Protein AF-A0A1G9NI24-F1 (afdb_monomer_lite)

Radius of gyration: 15.62 Å; chains: 1; bounding box: 33×31×47 Å

pLDDT: mean 88.18, std 10.34, range [37.38, 96.62]

Secondary structure (DSSP, 8-state):
---PPPPPHHHHHHHHHHHHHHHHHT-BPTTSS-B---TTHHHHHTSSSEEEE-SSS-SEE--TT-SSPEEEE-HHHHHHS-EEEEEEEEEEEEEETTEEEEEEEEEEEEETTTEEEEEEEEEEEEEEETTEEEE-SPPEEEE-

Structure (mmCIF, N/CA/C/O backbone):
data_AF-A0A1G9NI24-F1
#
_entry.id   AF-A0A1G9NI24-F1
#
loop_
_atom_site.group_PDB
_atom_site.id
_atom_site.type_symbol
_atom_site.label_atom_id
_atom_site.label_alt_id
_atom_site.label_comp_id
_atom_site.label_asym_id
_atom_site.label_entity_id
_atom_site.label_seq_id
_atom_site.pdbx_PDB_ins_code
_atom_site.Cartn_x
_atom_site.Cartn_y
_atom_site.Cartn_z
_atom_site.occupancy
_atom_site.B_iso_or_equiv
_atom_site.auth_seq_id
_atom_site.auth_comp_id
_atom_site.auth_asym_id
_atom_site.auth_atom_id
_atom_site.pdbx_PDB_model_num
ATOM 1 N N . MET A 1 1 ? 18.501 19.269 -27.110 1.00 37.44 1 MET A N 1
ATOM 2 C CA . MET A 1 1 ? 18.210 19.422 -25.668 1.00 37.44 1 MET A CA 1
ATOM 3 C C . MET A 1 1 ? 16.835 18.828 -25.425 1.00 37.44 1 MET A C 1
ATOM 5 O O . MET A 1 1 ? 15.862 19.398 -25.894 1.00 37.44 1 MET A O 1
ATOM 9 N N . ALA A 1 2 ? 16.757 17.634 -24.837 1.00 37.38 2 ALA A N 1
ATOM 10 C CA . ALA A 1 2 ? 15.478 16.979 -24.581 1.00 37.38 2 ALA A CA 1
ATOM 11 C C . ALA A 1 2 ? 14.854 17.566 -23.307 1.00 37.38 2 ALA A C 1
ATOM 13 O O . ALA A 1 2 ? 15.470 17.577 -22.242 1.00 37.38 2 ALA A O 1
ATOM 14 N N . THR A 1 3 ? 13.647 18.101 -23.437 1.00 39.19 3 THR A N 1
ATOM 15 C CA . THR A 1 3 ? 12.794 18.526 -22.327 1.00 39.19 3 THR A CA 1
ATOM 16 C C . THR A 1 3 ? 12.265 17.273 -21.634 1.00 39.19 3 THR A C 1
ATOM 18 O O . THR A 1 3 ? 11.439 16.557 -22.194 1.00 39.19 3 THR A O 1
ATOM 21 N N . HIS A 1 4 ? 12.797 16.959 -20.454 1.00 47.53 4 HIS A N 1
ATOM 22 C CA . HIS A 1 4 ? 12.449 15.751 -19.704 1.00 47.53 4 HIS A CA 1
ATOM 23 C C . HIS A 1 4 ? 11.311 16.042 -18.720 1.00 47.53 4 HIS A C 1
ATOM 25 O O . HIS A 1 4 ? 11.481 16.852 -17.810 1.00 47.53 4 HIS A O 1
ATOM 31 N N . SER A 1 5 ? 10.162 15.393 -18.921 1.00 48.66 5 SER A N 1
ATOM 32 C CA . SER A 1 5 ? 8.970 15.554 -18.083 1.00 48.66 5 SER A CA 1
ATOM 33 C C . SER A 1 5 ? 9.074 14.760 -16.769 1.00 48.66 5 SER A C 1
ATOM 35 O O . SER A 1 5 ? 9.549 13.623 -16.800 1.00 48.66 5 SER A O 1
ATOM 37 N N . PRO A 1 6 ? 8.615 15.321 -15.634 1.00 62.75 6 PRO A N 1
ATOM 38 C CA . PRO A 1 6 ? 8.481 14.610 -14.358 1.00 62.75 6 PRO A CA 1
ATOM 39 C C . PRO A 1 6 ? 7.483 13.443 -14.458 1.00 62.75 6 PRO A C 1
ATOM 41 O O . PRO A 1 6 ? 6.659 13.417 -15.377 1.00 62.75 6 PRO A O 1
ATOM 44 N N . LEU A 1 7 ? 7.542 12.498 -13.508 1.00 76.00 7 LEU A N 1
ATOM 45 C CA . LEU A 1 7 ? 6.575 11.399 -13.387 1.00 76.00 7 LEU A CA 1
ATOM 46 C C . LEU A 1 7 ? 5.149 11.966 -13.420 1.00 76.00 7 LEU A C 1
ATOM 48 O O . LEU A 1 7 ? 4.765 12.796 -12.590 1.00 76.00 7 LEU A O 1
ATOM 52 N N . SER A 1 8 ? 4.346 11.537 -14.392 1.00 84.12 8 SER A N 1
ATOM 53 C CA . SER A 1 8 ? 2.983 12.041 -14.504 1.00 84.12 8 SER A CA 1
ATOM 54 C C . SER A 1 8 ? 2.108 11.499 -13.370 1.00 84.12 8 SER A C 1
ATOM 56 O O . SER A 1 8 ? 2.319 10.414 -12.825 1.00 84.12 8 SER A O 1
ATOM 58 N N . THR A 1 9 ? 1.062 12.249 -13.017 1.00 84.19 9 THR A N 1
ATOM 59 C CA . THR A 1 9 ? 0.106 11.804 -11.988 1.00 84.19 9 THR A CA 1
ATOM 60 C C . THR A 1 9 ? -0.608 10.507 -12.388 1.00 84.19 9 THR A C 1
ATOM 62 O O . THR A 1 9 ? -0.933 9.706 -11.511 1.00 84.19 9 THR A O 1
ATOM 65 N N . ALA A 1 10 ? -0.818 10.277 -13.687 1.00 86.31 10 ALA A N 1
ATOM 66 C CA . ALA A 1 10 ? -1.403 9.041 -14.197 1.00 86.31 10 ALA A CA 1
ATOM 67 C C . ALA A 1 10 ? -0.469 7.842 -13.966 1.00 86.31 10 ALA A C 1
ATOM 69 O O . ALA A 1 10 ? -0.895 6.866 -13.354 1.00 86.31 10 ALA A O 1
ATOM 70 N N . GLU A 1 11 ? 0.808 7.963 -14.342 1.00 88.19 11 GLU A N 1
ATOM 71 C CA . GLU A 1 11 ? 1.811 6.907 -14.136 1.00 88.19 11 GLU A CA 1
ATOM 72 C C . GLU A 1 11 ? 1.986 6.567 -12.648 1.00 88.19 11 GLU A C 1
ATOM 74 O O . GLU A 1 11 ? 1.998 5.397 -12.275 1.00 88.19 11 GLU A O 1
ATOM 79 N N . LEU A 1 12 ? 2.063 7.575 -11.767 1.00 89.31 12 LEU A N 1
ATOM 80 C CA . LEU A 1 12 ? 2.159 7.330 -10.322 1.00 89.31 12 LEU A CA 1
ATOM 81 C C . LEU A 1 12 ? 0.914 6.614 -9.780 1.00 89.31 12 LEU A C 1
ATOM 83 O O . LEU A 1 12 ? 1.015 5.778 -8.883 1.00 89.31 12 LEU A O 1
ATOM 87 N N . SER A 1 13 ? -0.265 6.960 -10.298 1.00 90.50 13 SER A N 1
ATOM 88 C CA . SER A 1 13 ? -1.527 6.352 -9.874 1.00 90.50 13 SER A CA 1
ATOM 89 C C . SER A 1 13 ? -1.600 4.885 -10.283 1.00 90.50 13 SER A C 1
ATOM 91 O O . SER A 1 13 ? -1.930 4.037 -9.458 1.00 90.50 13 SER A O 1
ATOM 93 N N . GLU A 1 14 ? -1.238 4.582 -11.528 1.00 90.12 14 GLU A N 1
ATOM 94 C CA . GLU A 1 14 ? -1.159 3.213 -12.034 1.00 90.12 14 GLU A CA 1
ATOM 95 C C . GLU A 1 14 ? -0.155 2.379 -11.233 1.00 90.12 14 GLU A C 1
ATOM 97 O O . GLU A 1 14 ? -0.481 1.287 -10.770 1.00 90.12 14 GLU A O 1
ATOM 102 N N . LEU A 1 15 ? 1.029 2.933 -10.964 1.00 91.94 15 LEU A N 1
ATOM 103 C CA . LEU A 1 15 ? 2.052 2.260 -10.172 1.00 91.94 15 LEU A CA 1
ATOM 104 C C . LEU A 1 15 ? 1.559 1.917 -8.757 1.00 91.94 15 LEU A C 1
ATOM 106 O O . LEU A 1 15 ? 1.737 0.790 -8.293 1.00 91.94 15 LEU A O 1
ATOM 110 N N . LYS A 1 16 ? 0.882 2.854 -8.082 1.00 93.44 16 LYS A N 1
ATOM 111 C CA . LYS A 1 16 ? 0.269 2.620 -6.763 1.00 93.44 16 LYS A CA 1
ATOM 112 C C . LYS A 1 16 ? -0.796 1.525 -6.801 1.00 93.44 16 LYS A C 1
ATOM 114 O O . LYS A 1 16 ? -0.827 0.685 -5.904 1.00 93.44 16 LYS A O 1
ATOM 119 N N . VAL A 1 17 ? -1.647 1.515 -7.828 1.00 92.44 17 VAL A N 1
ATOM 120 C CA . VAL A 1 17 ? -2.671 0.474 -8.020 1.00 92.44 17 VAL A CA 1
ATOM 121 C C . VAL A 1 17 ? -2.015 -0.890 -8.230 1.00 92.44 17 VAL A C 1
ATOM 123 O O . VAL A 1 17 ? -2.418 -1.855 -7.587 1.00 92.44 17 VAL A O 1
ATOM 126 N N . ASN A 1 18 ? -0.968 -0.973 -9.052 1.00 92.69 18 ASN A N 1
ATOM 127 C CA . ASN A 1 18 ? -0.234 -2.217 -9.295 1.00 92.69 18 ASN A CA 1
ATOM 128 C C . ASN A 1 18 ? 0.451 -2.738 -8.028 1.00 92.69 18 ASN A C 1
ATOM 130 O O . ASN A 1 18 ? 0.404 -3.938 -7.752 1.00 92.69 18 ASN A O 1
ATOM 134 N N . VAL A 1 19 ? 1.034 -1.847 -7.219 1.00 94.44 19 VAL A N 1
ATOM 135 C CA . VAL A 1 19 ? 1.605 -2.212 -5.916 1.00 94.44 19 VAL A CA 1
ATOM 136 C C . VAL A 1 19 ? 0.524 -2.736 -4.982 1.00 94.44 19 VAL A C 1
ATOM 138 O O . VAL A 1 19 ? 0.688 -3.811 -4.412 1.00 94.44 19 VAL A O 1
ATOM 141 N N . LEU A 1 20 ? -0.596 -2.022 -4.860 1.00 93.56 20 LEU A N 1
ATOM 142 C CA . LEU A 1 20 ? -1.708 -2.430 -4.007 1.00 93.56 20 LEU A CA 1
ATOM 143 C C . LEU A 1 20 ? -2.276 -3.790 -4.435 1.00 93.56 20 LEU A C 1
ATOM 145 O O . LEU A 1 20 ? -2.453 -4.666 -3.596 1.00 93.56 20 LEU A O 1
ATOM 149 N N . ASN A 1 21 ? -2.498 -3.991 -5.736 1.00 91.88 21 ASN A N 1
ATOM 150 C CA . ASN A 1 21 ? -2.935 -5.267 -6.296 1.00 91.88 21 ASN A CA 1
ATOM 151 C C . ASN A 1 21 ? -1.945 -6.388 -5.979 1.00 91.88 21 ASN A C 1
ATOM 153 O O . ASN A 1 21 ? -2.357 -7.458 -5.543 1.00 91.88 21 ASN A O 1
ATOM 157 N N . SER A 1 22 ? -0.649 -6.154 -6.168 1.00 93.00 22 SER A N 1
ATOM 158 C CA . SER A 1 22 ? 0.366 -7.184 -5.931 1.00 93.00 22 SER A CA 1
ATOM 159 C C . SER A 1 22 ? 0.448 -7.557 -4.451 1.00 93.00 22 SER A C 1
ATOM 161 O O . SER A 1 22 ? 0.460 -8.739 -4.122 1.00 93.00 22 SER A O 1
ATOM 163 N N . VAL A 1 23 ? 0.419 -6.564 -3.555 1.00 93.62 23 VAL A N 1
ATOM 164 C CA . VAL A 1 23 ? 0.435 -6.778 -2.101 1.00 93.62 23 VAL A CA 1
ATOM 165 C C . VAL A 1 23 ? -0.813 -7.526 -1.642 1.00 93.62 23 VAL A C 1
ATOM 167 O O . VAL A 1 23 ? -0.705 -8.564 -0.999 1.00 93.62 23 VAL A O 1
ATOM 170 N N . LEU A 1 24 ? -2.006 -7.030 -1.980 1.00 91.06 24 LEU A N 1
ATOM 171 C CA . LEU A 1 24 ? -3.259 -7.584 -1.457 1.00 91.06 24 LEU A CA 1
ATOM 172 C C . LEU A 1 24 ? -3.587 -8.977 -2.012 1.00 91.06 24 LEU A C 1
ATOM 174 O O . LEU A 1 24 ? -4.354 -9.707 -1.388 1.00 91.06 24 LEU A O 1
ATOM 178 N N . ASN A 1 25 ? -3.010 -9.354 -3.156 1.00 87.94 25 ASN A N 1
ATOM 179 C CA . ASN A 1 25 ? -3.186 -10.680 -3.748 1.00 87.94 25 ASN A CA 1
ATOM 180 C C . ASN A 1 25 ? -2.001 -11.635 -3.508 1.00 87.94 25 ASN A C 1
ATOM 182 O O . ASN A 1 25 ? -2.083 -12.773 -3.973 1.00 87.94 25 ASN A O 1
ATOM 186 N N . ASP A 1 26 ? -0.940 -11.203 -2.814 1.00 88.06 26 ASP A N 1
ATOM 187 C CA . ASP A 1 26 ? 0.332 -11.936 -2.663 1.00 88.06 26 ASP A CA 1
ATOM 188 C C . ASP A 1 26 ? 0.921 -12.381 -4.020 1.00 88.06 26 ASP A C 1
ATOM 190 O O . ASP A 1 26 ? 1.283 -13.538 -4.236 1.00 88.06 26 ASP A O 1
ATOM 194 N N . LEU A 1 27 ? 0.956 -11.451 -4.981 1.00 90.12 27 LEU A N 1
ATOM 195 C CA . LEU A 1 27 ? 1.432 -11.681 -6.347 1.00 90.12 27 LEU A CA 1
ATOM 196 C C . LEU A 1 27 ? 2.810 -11.057 -6.589 1.00 90.12 27 LEU A C 1
ATOM 198 O O . LEU A 1 27 ? 3.253 -10.132 -5.900 1.00 90.12 27 LEU A O 1
ATOM 202 N N . VAL A 1 28 ? 3.485 -11.572 -7.617 1.00 91.88 28 VAL A N 1
ATOM 203 C CA . VAL A 1 28 ? 4.685 -10.948 -8.183 1.00 91.88 28 VAL A CA 1
ATOM 204 C C . VAL A 1 28 ? 4.303 -9.609 -8.809 1.00 91.88 28 VAL A C 1
ATOM 206 O O . VAL A 1 28 ? 3.306 -9.518 -9.527 1.00 91.88 28 VAL A O 1
ATOM 209 N N . PHE A 1 29 ? 5.098 -8.574 -8.540 1.00 92.69 29 PHE A N 1
ATOM 210 C CA . PHE A 1 29 ? 4.877 -7.263 -9.136 1.00 92.69 29 PHE A CA 1
ATOM 211 C C . PHE A 1 29 ? 5.119 -7.302 -10.660 1.00 92.69 29 PHE A C 1
ATOM 213 O O . PHE A 1 29 ? 6.148 -7.838 -11.086 1.00 92.69 29 PHE A O 1
ATOM 220 N N . PRO A 1 30 ? 4.232 -6.723 -11.494 1.00 88.75 30 PRO A N 1
ATOM 221 C CA . PRO A 1 30 ? 4.411 -6.692 -12.946 1.00 88.75 30 PRO A CA 1
ATOM 222 C C . PRO A 1 30 ? 5.767 -6.107 -13.367 1.00 88.75 30 PRO A C 1
ATOM 224 O O . PRO A 1 30 ? 6.175 -5.058 -12.881 1.00 88.75 30 PRO A O 1
ATOM 227 N N . GLY A 1 31 ? 6.482 -6.779 -14.273 1.00 84.25 31 GLY A N 1
ATOM 228 C CA . GLY A 1 31 ? 7.816 -6.333 -14.708 1.00 84.25 31 GLY A CA 1
ATOM 229 C C . GLY A 1 31 ? 8.928 -6.566 -13.675 1.00 84.25 31 GLY A C 1
ATOM 230 O O . GLY A 1 31 ? 10.011 -5.996 -13.788 1.00 84.25 31 GLY A O 1
ATOM 231 N N . SER A 1 32 ? 8.680 -7.398 -12.662 1.00 88.25 32 SER A N 1
ATOM 232 C CA . SER A 1 32 ? 9.657 -7.791 -11.649 1.00 88.25 32 SER A CA 1
ATOM 233 C C . SER A 1 32 ? 9.585 -9.292 -11.348 1.00 88.25 32 SER A C 1
ATOM 235 O O . SER A 1 32 ? 8.645 -9.971 -11.744 1.00 88.25 32 SER A O 1
ATOM 237 N N . ASN A 1 33 ? 10.578 -9.800 -10.613 1.00 89.50 33 ASN A N 1
ATOM 238 C CA . ASN A 1 33 ? 10.584 -11.144 -10.028 1.00 89.50 33 ASN A CA 1
ATOM 239 C C . ASN A 1 33 ? 10.281 -11.124 -8.517 1.00 89.50 33 ASN A C 1
ATOM 241 O O . ASN A 1 33 ? 10.403 -12.150 -7.850 1.00 89.50 33 ASN A O 1
ATOM 245 N N . PHE A 1 34 ? 9.926 -9.964 -7.954 1.00 91.88 34 PHE A N 1
ATOM 246 C CA . PHE A 1 34 ? 9.661 -9.819 -6.525 1.00 91.88 34 PHE A CA 1
ATOM 247 C C . PHE A 1 34 ? 8.167 -9.915 -6.208 1.00 91.88 34 PHE A C 1
ATOM 249 O O . PHE A 1 34 ? 7.351 -9.152 -6.728 1.00 91.88 34 PHE A O 1
ATOM 256 N N . THR A 1 35 ? 7.818 -10.812 -5.287 1.00 91.44 35 THR A N 1
ATOM 257 C CA . THR A 1 35 ? 6.526 -10.792 -4.589 1.00 91.44 35 THR A CA 1
ATOM 258 C C . THR A 1 35 ? 6.538 -9.695 -3.531 1.00 91.44 35 THR A C 1
ATOM 260 O O . THR A 1 35 ? 7.457 -9.623 -2.710 1.00 91.44 35 THR A O 1
ATOM 263 N N . LEU A 1 36 ? 5.512 -8.846 -3.527 1.00 91.62 36 LEU A N 1
ATOM 264 C CA . LEU A 1 36 ? 5.404 -7.746 -2.571 1.00 91.62 36 LEU A CA 1
ATOM 265 C C . LEU A 1 36 ? 4.760 -8.220 -1.271 1.00 91.62 36 LEU A C 1
ATOM 267 O O . LEU A 1 36 ? 3.548 -8.136 -1.091 1.00 91.62 36 LEU A O 1
ATOM 271 N N . ARG A 1 37 ? 5.583 -8.713 -0.346 1.00 87.88 37 ARG A N 1
ATOM 272 C CA . ARG A 1 37 ? 5.107 -9.144 0.970 1.00 87.88 37 ARG A CA 1
ATOM 273 C C . ARG A 1 37 ? 4.983 -7.960 1.909 1.00 87.88 37 ARG A C 1
ATOM 275 O O . ARG A 1 37 ? 5.911 -7.168 2.029 1.00 87.88 37 ARG A O 1
ATOM 282 N N . PHE A 1 38 ? 3.849 -7.882 2.593 1.00 88.88 38 PHE A N 1
ATOM 283 C CA . PHE A 1 38 ? 3.552 -6.840 3.561 1.00 88.88 38 PHE A CA 1
ATOM 284 C C . PHE A 1 38 ? 3.212 -7.477 4.907 1.00 88.88 38 PHE A C 1
ATOM 286 O O . PHE A 1 38 ? 2.295 -8.291 4.986 1.00 88.88 38 PHE A O 1
ATOM 293 N N . ALA A 1 39 ? 3.989 -7.149 5.942 1.00 88.12 39 ALA A N 1
ATOM 294 C CA . ALA A 1 39 ? 4.002 -7.893 7.204 1.00 88.12 39 ALA A CA 1
ATOM 295 C C . ALA A 1 39 ? 2.616 -7.984 7.865 1.00 88.12 39 ALA A C 1
ATOM 297 O O . ALA A 1 39 ? 2.164 -9.080 8.189 1.00 88.12 39 ALA A O 1
ATOM 298 N N . ASP A 1 40 ? 1.903 -6.860 7.977 1.00 90.12 40 ASP A N 1
ATOM 299 C CA . ASP A 1 40 ? 0.577 -6.822 8.606 1.00 90.12 40 ASP A CA 1
ATOM 300 C C . ASP A 1 40 ? -0.574 -7.087 7.634 1.00 90.12 40 ASP A C 1
ATOM 302 O O . ASP A 1 40 ? -1.737 -6.847 7.968 1.00 90.12 40 ASP A O 1
ATOM 306 N N . LEU A 1 41 ? -0.290 -7.599 6.432 1.00 89.69 41 LEU A N 1
ATOM 307 C CA . LEU A 1 41 ? -1.333 -7.921 5.465 1.00 89.69 41 LEU A CA 1
ATOM 308 C C . LEU A 1 41 ? -2.432 -8.818 6.062 1.00 89.69 41 LEU A C 1
ATOM 310 O O . LEU A 1 41 ? -3.598 -8.454 5.905 1.00 89.69 41 LEU A O 1
ATOM 314 N N . PRO A 1 42 ? -2.135 -9.915 6.796 1.00 90.75 42 PRO A N 1
ATOM 315 C CA . PRO A 1 42 ? -3.188 -10.741 7.386 1.00 90.75 42 PRO A CA 1
ATOM 316 C C . PRO A 1 42 ? -4.135 -9.940 8.284 1.00 90.75 42 PRO A C 1
ATOM 318 O O . PRO A 1 42 ? -5.346 -10.115 8.205 1.00 90.75 42 PRO A O 1
ATOM 321 N N . PHE A 1 43 ? -3.600 -9.013 9.081 1.00 90.31 43 PHE A N 1
ATOM 322 C CA . PHE A 1 43 ? -4.378 -8.180 9.994 1.00 90.31 43 PHE A CA 1
ATOM 323 C C . PHE A 1 43 ? -5.187 -7.090 9.276 1.00 90.31 43 PHE A C 1
ATOM 325 O O . PHE A 1 43 ? -6.328 -6.811 9.650 1.00 90.31 43 PHE A O 1
ATOM 332 N N . VAL A 1 44 ? -4.641 -6.495 8.211 1.00 89.69 44 VAL A N 1
ATOM 333 C CA . VAL A 1 44 ? -5.389 -5.571 7.341 1.00 89.69 44 VAL A CA 1
ATOM 334 C C . VAL A 1 44 ? -6.563 -6.300 6.679 1.00 89.69 44 VAL A C 1
ATOM 336 O O . VAL A 1 44 ? -7.672 -5.772 6.619 1.00 89.69 44 VAL A O 1
ATOM 339 N N . LEU A 1 45 ? -6.352 -7.543 6.240 1.00 90.38 45 LEU A N 1
ATOM 340 C CA . LEU A 1 45 ? -7.378 -8.353 5.585 1.00 90.38 45 LEU A CA 1
ATOM 341 C C . LEU A 1 45 ? -8.482 -8.853 6.532 1.00 90.38 45 LEU A C 1
ATOM 343 O O . LEU A 1 45 ? -9.551 -9.223 6.040 1.00 90.38 45 LEU A O 1
ATOM 347 N N . THR A 1 46 ? -8.294 -8.827 7.858 1.00 90.75 46 THR A N 1
ATOM 348 C CA . THR A 1 46 ? -9.375 -9.139 8.816 1.00 90.75 46 THR A CA 1
ATOM 349 C C . THR A 1 46 ? -10.320 -7.966 9.074 1.00 90.75 46 THR A C 1
ATOM 351 O O . THR A 1 46 ? -11.359 -8.156 9.702 1.00 90.75 46 THR A O 1
ATOM 354 N N . GLN A 1 47 ? -9.980 -6.750 8.635 1.00 89.38 47 GLN A N 1
ATOM 355 C CA . GLN A 1 47 ? -10.805 -5.569 8.894 1.00 89.38 47 GLN A CA 1
ATOM 356 C C . GLN A 1 47 ? -12.077 -5.580 8.038 1.00 89.38 47 GLN A C 1
ATOM 358 O O . GLN A 1 47 ? -12.009 -5.970 6.868 1.00 89.38 47 GLN A O 1
ATOM 363 N N . PRO A 1 48 ? -13.229 -5.127 8.569 1.00 88.56 48 PRO A N 1
ATOM 364 C CA . PRO A 1 48 ? -14.484 -5.110 7.816 1.00 88.56 48 PRO A CA 1
ATOM 365 C C . PRO A 1 48 ? -14.378 -4.251 6.551 1.00 88.56 48 PRO A C 1
ATOM 367 O O . PRO A 1 48 ? -14.828 -4.665 5.487 1.00 88.56 48 PRO A O 1
ATOM 370 N N . ASP A 1 49 ? -13.687 -3.116 6.649 1.00 90.88 49 ASP A N 1
ATOM 371 C CA . ASP A 1 49 ? -13.369 -2.229 5.536 1.00 90.88 49 ASP A CA 1
ATOM 372 C C . ASP A 1 49 ? -11.851 -2.118 5.370 1.00 90.88 49 ASP A C 1
ATOM 374 O O . ASP A 1 49 ? -11.106 -2.153 6.350 1.00 90.88 49 ASP A O 1
ATOM 378 N N . ILE A 1 50 ? -11.396 -1.926 4.131 1.00 92.75 50 ILE A N 1
ATOM 379 C CA . ILE A 1 50 ? -9.995 -1.623 3.827 1.00 92.75 50 ILE A CA 1
ATOM 380 C C . ILE A 1 50 ? -9.946 -0.209 3.264 1.00 92.75 50 ILE A C 1
ATOM 382 O O . ILE A 1 50 ? -10.411 0.045 2.152 1.00 92.75 50 ILE A O 1
ATOM 386 N N . TYR A 1 51 ? -9.386 0.711 4.043 1.00 95.19 51 TYR A N 1
AT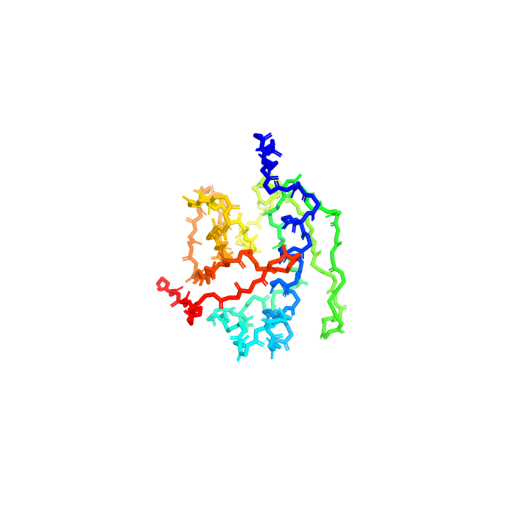OM 387 C CA . TYR A 1 51 ? -9.247 2.109 3.656 1.00 95.19 51 TYR A CA 1
ATOM 388 C C . TYR A 1 51 ? -7.853 2.379 3.090 1.00 95.19 51 TYR A C 1
ATOM 390 O O . TYR A 1 51 ? -6.854 1.957 3.670 1.00 95.19 51 TYR A O 1
ATOM 398 N N . LEU A 1 52 ? -7.782 3.131 1.995 1.00 96.12 52 LEU A N 1
ATOM 399 C CA . LEU A 1 52 ? -6.552 3.692 1.447 1.00 96.12 52 LEU A CA 1
ATOM 400 C C . LEU A 1 52 ? -6.643 5.217 1.469 1.00 96.12 52 LEU A C 1
ATOM 402 O O . LEU A 1 52 ? -7.506 5.810 0.826 1.00 96.12 52 LEU A O 1
ATOM 406 N N . VAL A 1 53 ? -5.736 5.861 2.194 1.00 94.81 53 VAL A N 1
ATOM 407 C CA . VAL A 1 53 ? -5.598 7.315 2.191 1.00 94.81 53 VAL A CA 1
ATOM 408 C C . VAL A 1 53 ? -4.735 7.724 1.005 1.00 94.81 53 VAL A C 1
ATOM 410 O O . VAL A 1 53 ? -3.516 7.552 1.013 1.00 94.81 53 VAL A O 1
ATOM 413 N N . ASP A 1 54 ? -5.374 8.286 -0.018 1.00 91.06 54 ASP A N 1
ATOM 414 C CA . ASP A 1 54 ? -4.708 8.875 -1.178 1.00 91.06 54 ASP A CA 1
ATOM 415 C C . ASP A 1 54 ? -5.543 10.046 -1.726 1.00 91.06 54 ASP A C 1
ATOM 417 O O . ASP A 1 54 ? -6.769 10.040 -1.659 1.00 91.06 54 ASP A O 1
ATOM 421 N N . LYS A 1 55 ? -4.878 11.089 -2.237 1.00 83.12 55 LYS A N 1
ATOM 422 C CA . LYS A 1 55 ? -5.536 12.300 -2.768 1.00 83.12 55 LYS A CA 1
ATOM 423 C C . LYS A 1 55 ? -5.737 12.276 -4.285 1.00 83.12 55 LYS A C 1
ATOM 425 O O . LYS A 1 55 ? -6.432 13.139 -4.808 1.00 83.12 55 LYS A O 1
ATOM 430 N N . LYS A 1 56 ? -5.045 11.382 -4.992 1.00 80.81 56 LYS A N 1
ATOM 431 C CA . LYS A 1 56 ? -4.926 11.369 -6.456 1.00 80.81 56 LYS A CA 1
ATOM 432 C C . LYS A 1 56 ? -5.591 10.150 -7.096 1.00 80.81 56 LYS A C 1
ATOM 434 O O . LYS A 1 56 ? -5.880 10.188 -8.288 1.00 80.81 56 LYS A O 1
ATOM 439 N N . LEU A 1 57 ? -5.827 9.086 -6.331 1.00 82.12 57 LEU A N 1
ATOM 440 C CA . LEU A 1 57 ? -6.529 7.899 -6.816 1.00 82.12 57 LEU A CA 1
ATOM 441 C C . LEU A 1 57 ? -8.059 8.112 -6.856 1.00 82.12 57 LEU A C 1
ATOM 443 O O . LEU A 1 57 ? -8.597 8.993 -6.188 1.00 82.12 57 LEU A O 1
ATOM 447 N N . LYS A 1 58 ? -8.753 7.306 -7.677 1.00 76.44 58 LYS A N 1
ATOM 448 C CA . LYS A 1 58 ? -10.228 7.300 -7.811 1.00 76.44 58 LYS A CA 1
ATOM 449 C C . LYS A 1 58 ? -10.910 6.867 -6.505 1.00 76.44 58 LYS A C 1
ATOM 451 O O . LYS A 1 58 ? -10.238 6.452 -5.586 1.00 76.44 58 LYS A O 1
ATOM 456 N N . SER A 1 59 ? -12.235 6.925 -6.404 1.00 79.62 59 SER A N 1
ATOM 457 C CA . SER A 1 59 ? -12.968 6.654 -5.150 1.00 79.62 59 SER A CA 1
ATOM 458 C C . SER A 1 59 ? -12.858 5.219 -4.602 1.00 79.62 59 SER A C 1
ATOM 460 O O . SER A 1 59 ? -13.019 5.013 -3.399 1.00 79.62 59 SER A O 1
ATOM 462 N N . SER A 1 60 ? -12.580 4.216 -5.437 1.00 85.06 60 SER A N 1
ATOM 463 C CA . SER A 1 60 ? -12.373 2.833 -4.991 1.00 85.06 60 SER A CA 1
ATOM 464 C C . SER A 1 60 ? -11.535 2.021 -5.979 1.00 85.06 60 SER A C 1
ATOM 466 O O . SER A 1 60 ? -11.438 2.361 -7.161 1.00 85.06 60 SER A O 1
ATOM 468 N N . ILE A 1 61 ? -10.927 0.939 -5.486 1.00 85.88 61 ILE A N 1
ATOM 469 C CA . ILE A 1 61 ? -10.215 -0.061 -6.294 1.00 85.88 61 ILE A CA 1
ATOM 470 C C . ILE A 1 61 ? -10.803 -1.438 -5.979 1.00 85.88 61 ILE A C 1
ATOM 472 O O . ILE A 1 61 ? -10.815 -1.860 -4.820 1.00 85.88 61 ILE A O 1
ATOM 476 N N . GLN A 1 62 ? -11.278 -2.143 -7.007 1.00 85.12 62 GLN A N 1
ATOM 477 C CA . GLN A 1 62 ? -11.673 -3.544 -6.883 1.00 85.12 62 GLN A CA 1
ATOM 478 C C . GLN A 1 62 ? -10.429 -4.428 -6.977 1.00 85.12 62 GLN A C 1
ATOM 480 O O . GLN A 1 62 ? -9.639 -4.287 -7.907 1.00 85.12 62 GLN A O 1
ATOM 485 N N . ILE A 1 63 ? -10.279 -5.344 -6.023 1.00 80.56 63 ILE A N 1
ATOM 486 C CA . ILE A 1 63 ? -9.189 -6.321 -5.982 1.00 80.56 63 ILE A CA 1
ATOM 487 C C . ILE A 1 63 ? -9.815 -7.702 -6.170 1.00 80.56 63 ILE A C 1
ATOM 489 O O . ILE A 1 63 ? -10.733 -8.048 -5.432 1.00 80.56 63 ILE A O 1
ATOM 493 N N . GLU A 1 64 ? -9.350 -8.486 -7.142 1.00 76.50 64 GLU A N 1
ATOM 494 C CA . GLU A 1 64 ? -10.016 -9.734 -7.554 1.00 76.50 64 GLU A CA 1
ATOM 495 C C . GLU A 1 64 ? -10.189 -10.756 -6.422 1.00 76.50 64 GLU A C 1
ATOM 497 O O . GLU A 1 64 ? -11.261 -11.343 -6.287 1.00 76.50 64 GLU A O 1
ATOM 502 N N . ARG A 1 65 ? -9.168 -10.959 -5.574 1.00 76.62 65 ARG A N 1
ATOM 503 C CA . ARG A 1 65 ? -9.242 -11.933 -4.466 1.00 76.62 65 ARG A CA 1
ATOM 504 C C . ARG A 1 65 ? -9.970 -11.403 -3.232 1.00 76.62 65 AR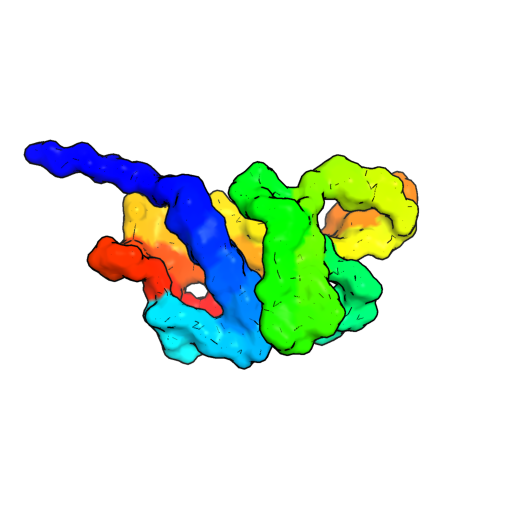G A C 1
ATOM 506 O O . ARG A 1 65 ? -10.172 -12.159 -2.283 1.00 76.62 65 ARG A O 1
ATOM 513 N N . LEU A 1 66 ? -10.355 -10.126 -3.219 1.00 81.19 66 LEU A N 1
ATOM 514 C CA . LEU A 1 66 ? -11.113 -9.543 -2.122 1.00 81.19 66 LEU A CA 1
ATOM 515 C C . LEU A 1 66 ? -12.592 -9.484 -2.490 1.00 81.19 66 LEU A C 1
ATOM 517 O O . LEU A 1 66 ? -12.996 -8.913 -3.498 1.00 81.19 66 LEU A O 1
ATOM 521 N N . ASN A 1 67 ? -13.428 -10.006 -1.598 1.00 84.81 67 ASN A N 1
ATOM 522 C CA . ASN A 1 67 ? -14.885 -9.909 -1.695 1.00 84.81 67 ASN A CA 1
ATOM 523 C C . ASN A 1 67 ? -15.427 -8.486 -1.457 1.00 84.81 67 ASN A C 1
ATOM 525 O O . ASN A 1 67 ? -16.639 -8.289 -1.407 1.00 84.81 67 ASN A O 1
ATOM 529 N N . ARG A 1 68 ? -14.540 -7.505 -1.269 1.00 85.75 68 ARG A N 1
ATOM 530 C CA . ARG A 1 68 ? -14.861 -6.108 -0.986 1.00 85.75 68 ARG A CA 1
ATOM 531 C C . ARG A 1 68 ? -13.820 -5.180 -1.615 1.00 85.75 68 ARG A C 1
ATOM 533 O O . ARG A 1 68 ? -12.651 -5.562 -1.700 1.00 85.75 68 ARG A O 1
ATOM 540 N N . PRO A 1 69 ? -14.219 -3.975 -2.050 1.00 90.62 69 PRO A N 1
ATOM 541 C CA . PRO A 1 69 ? -13.294 -3.014 -2.630 1.00 90.62 69 PRO A CA 1
ATOM 542 C C . PRO A 1 69 ? -12.414 -2.365 -1.558 1.00 90.62 69 PRO A C 1
ATOM 544 O O . PRO A 1 69 ? -12.803 -2.241 -0.395 1.00 90.62 69 PRO A O 1
ATOM 547 N N . VAL A 1 70 ? -11.255 -1.865 -1.981 1.00 92.81 70 VAL A N 1
ATOM 548 C CA . VAL A 1 70 ? -10.478 -0.901 -1.197 1.00 92.81 70 VAL A CA 1
ATOM 549 C C . VAL A 1 70 ? -11.113 0.474 -1.380 1.00 92.81 70 VAL A C 1
ATOM 551 O O . VAL A 1 70 ? -11.231 0.966 -2.506 1.00 92.81 70 VAL A O 1
ATOM 554 N N . GLN A 1 71 ? -11.536 1.091 -0.279 1.00 94.75 71 GLN A N 1
ATOM 555 C CA . GLN A 1 71 ? -12.153 2.415 -0.280 1.00 94.75 71 GLN A CA 1
ATOM 556 C C . GLN A 1 71 ? -11.077 3.490 -0.211 1.00 94.75 71 GLN A C 1
ATOM 558 O O . GLN A 1 71 ? -10.273 3.510 0.722 1.00 94.75 71 GLN A O 1
ATOM 563 N N . ILE A 1 72 ? -11.071 4.403 -1.179 1.00 94.12 72 ILE A N 1
ATOM 564 C CA . ILE A 1 72 ? -10.103 5.495 -1.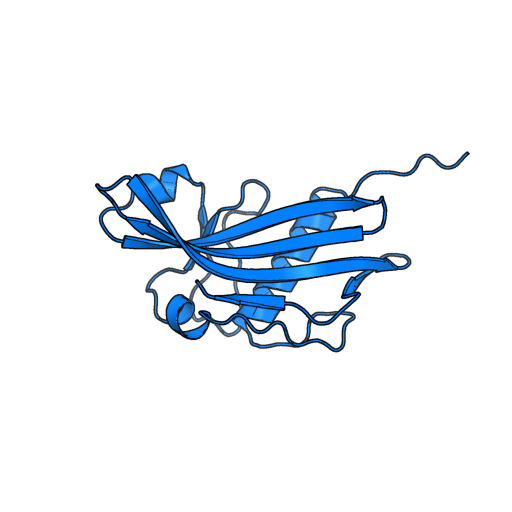207 1.00 94.12 72 ILE A CA 1
ATOM 565 C C . ILE A 1 72 ? -10.725 6.701 -0.528 1.00 94.12 72 ILE A C 1
ATOM 567 O O . ILE A 1 72 ? -11.775 7.199 -0.932 1.00 94.12 72 ILE A O 1
ATOM 571 N N . VAL A 1 73 ? -10.078 7.145 0.542 1.00 94.62 73 VAL A N 1
ATOM 572 C CA . VAL A 1 73 ? -10.634 8.127 1.467 1.00 94.62 73 VAL A CA 1
ATOM 573 C C . VAL A 1 73 ? -9.628 9.224 1.777 1.00 94.62 73 VAL A C 1
ATOM 575 O O . VAL A 1 73 ? -8.419 9.083 1.601 1.00 94.62 73 VAL A O 1
ATOM 578 N N . SER A 1 74 ? -10.129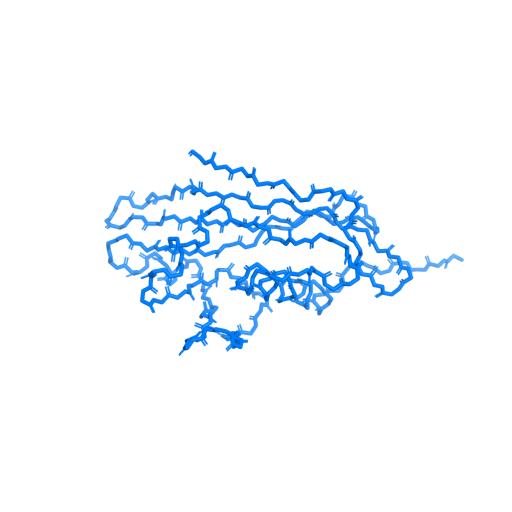 10.353 2.268 1.00 93.00 74 SER A N 1
ATOM 579 C CA . SER A 1 74 ? -9.267 11.417 2.770 1.00 93.00 74 SER A CA 1
ATOM 580 C C . SER A 1 74 ? -8.781 11.105 4.188 1.00 93.00 74 SER A C 1
ATOM 582 O O . SER A 1 74 ? -9.400 10.353 4.940 1.00 93.00 74 SER A O 1
ATOM 584 N N . LYS A 1 75 ? -7.701 11.766 4.611 1.00 92.38 75 LYS A N 1
ATOM 585 C CA . LYS A 1 75 ? -7.235 11.679 6.002 1.00 92.38 75 LYS A CA 1
ATOM 586 C C . LYS A 1 75 ? -8.257 12.233 7.005 1.00 92.38 75 LYS A C 1
ATOM 588 O O . LYS A 1 75 ? -8.262 11.804 8.151 1.00 92.38 75 LYS A O 1
ATOM 593 N N . ASN A 1 76 ? -9.119 13.162 6.584 1.00 92.62 76 ASN A N 1
ATOM 594 C CA . ASN A 1 76 ? -10.179 13.710 7.436 1.00 92.62 76 ASN A CA 1
ATOM 595 C C . ASN A 1 76 ? -11.280 12.678 7.692 1.00 92.62 76 ASN A C 1
ATOM 597 O O . ASN A 1 76 ? -11.689 12.523 8.834 1.00 92.62 76 ASN A O 1
ATOM 601 N N . PHE A 1 77 ? -11.653 11.893 6.678 1.00 93.94 77 PHE A N 1
ATOM 602 C CA . PHE A 1 77 ? -12.608 10.793 6.843 1.00 93.94 77 PHE A CA 1
ATOM 603 C C . PHE A 1 77 ? -12.153 9.793 7.919 1.00 93.94 77 PHE A C 1
ATOM 605 O O . PHE A 1 77 ? -12.943 9.374 8.758 1.00 93.94 77 PHE A O 1
ATOM 612 N N . ILE A 1 78 ? -10.857 9.452 7.947 1.00 94.50 78 ILE A N 1
ATOM 613 C CA . ILE A 1 78 ? -10.294 8.575 8.989 1.00 94.50 78 ILE A CA 1
ATOM 614 C C . ILE A 1 78 ? -10.406 9.209 10.382 1.00 94.50 78 ILE A C 1
ATOM 616 O O . ILE A 1 78 ? -10.674 8.505 11.351 1.00 94.50 78 ILE A O 1
ATOM 620 N N . LYS A 1 79 ? -10.227 10.531 10.493 1.00 91.62 79 LYS A N 1
ATOM 621 C CA . LYS A 1 79 ? -10.319 11.255 11.771 1.00 91.62 79 LYS A CA 1
ATOM 622 C C . LYS A 1 79 ? -11.741 11.341 12.321 1.00 91.62 79 LYS A C 1
ATOM 624 O O . LYS A 1 79 ? -11.915 11.421 13.531 1.00 91.62 79 LYS A O 1
ATOM 629 N N . GLU A 1 80 ? -12.736 11.333 11.442 1.00 91.94 80 GLU A N 1
ATOM 630 C CA . GLU A 1 80 ? -14.157 11.386 11.801 1.00 91.94 80 GLU A CA 1
ATOM 631 C C . GLU A 1 80 ? -14.701 10.026 12.272 1.00 91.94 80 GLU A C 1
ATOM 633 O O . GLU A 1 80 ? -15.749 9.968 12.916 1.00 91.94 80 GLU A O 1
ATOM 638 N N . LYS A 1 81 ? -13.994 8.921 11.996 1.00 90.38 81 LYS A N 1
ATOM 639 C CA . LYS A 1 81 ? -14.366 7.587 12.482 1.00 90.38 81 LYS A CA 1
ATOM 640 C C . LYS A 1 81 ? -14.140 7.464 13.993 1.00 90.38 81 LYS A C 1
ATOM 642 O O . LYS A 1 81 ? -13.116 7.875 14.537 1.00 90.38 81 LYS A O 1
ATOM 647 N N . SER A 1 82 ? -15.092 6.830 14.672 1.00 86.88 82 SER A N 1
ATOM 648 C CA . SER A 1 82 ? -14.995 6.507 16.097 1.00 86.88 82 SER A CA 1
ATOM 649 C C . SER A 1 82 ? -14.129 5.268 16.343 1.00 86.88 82 SER A C 1
ATOM 651 O O . SER A 1 82 ? -14.271 4.267 15.639 1.00 86.88 82 SER A O 1
ATOM 653 N N . GLY A 1 83 ? -13.312 5.290 17.398 1.00 89.69 83 GLY A N 1
ATOM 654 C CA . GLY A 1 83 ? -12.503 4.147 17.824 1.00 89.69 83 GLY A CA 1
ATOM 655 C C . GLY A 1 83 ? -11.200 3.987 17.038 1.00 89.69 83 GLY A C 1
ATOM 656 O O . GLY A 1 83 ? -10.594 4.967 16.605 1.00 89.69 83 GLY A O 1
ATOM 657 N N . LYS A 1 84 ? -10.741 2.737 16.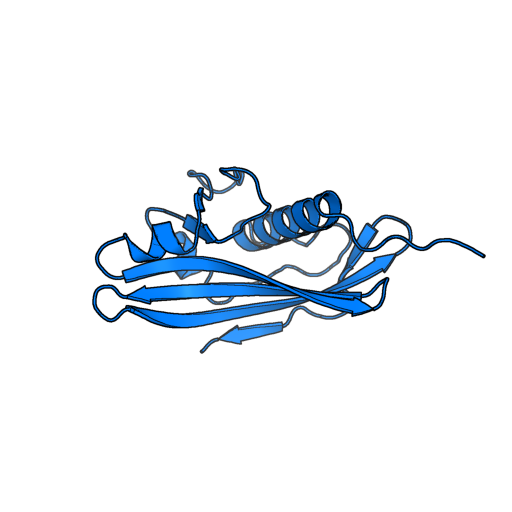891 1.00 91.62 84 LYS A N 1
ATOM 658 C CA . LYS A 1 84 ? -9.510 2.395 16.164 1.00 91.62 84 LYS A CA 1
ATOM 659 C C . LYS A 1 84 ? -9.829 2.100 14.703 1.00 91.62 84 LYS A C 1
ATOM 661 O O . LYS A 1 84 ? -10.536 1.141 14.413 1.00 91.62 84 LYS A O 1
ATOM 666 N N . THR A 1 85 ? -9.269 2.893 13.798 1.00 94.38 85 THR A N 1
ATOM 667 C CA . THR A 1 85 ? -9.434 2.728 12.351 1.00 94.38 85 THR A CA 1
ATOM 668 C C . THR A 1 85 ? -8.102 2.375 11.715 1.00 94.38 85 THR A C 1
ATOM 670 O O . THR A 1 85 ? -7.127 3.115 11.854 1.00 94.38 85 THR A O 1
ATOM 673 N N . ILE A 1 86 ? -8.067 1.253 11.000 1.00 94.38 86 ILE A N 1
ATOM 674 C CA . ILE A 1 86 ? -6.894 0.816 10.242 1.00 94.38 86 ILE A CA 1
ATOM 675 C C . ILE A 1 86 ? -6.994 1.347 8.822 1.00 94.38 86 ILE A C 1
ATOM 677 O O . ILE A 1 86 ? -8.056 1.285 8.204 1.00 94.38 86 ILE A O 1
ATOM 681 N N . TYR A 1 87 ? -5.890 1.858 8.299 1.00 95.75 87 TYR A N 1
ATOM 682 C CA . TYR A 1 87 ? -5.822 2.336 6.928 1.00 95.75 87 TYR A CA 1
ATOM 683 C C . TYR A 1 87 ? -4.430 2.142 6.339 1.00 95.75 87 TYR A C 1
ATOM 685 O O . TYR A 1 87 ? -3.423 2.101 7.050 1.00 95.75 87 TYR A O 1
ATOM 693 N N . LEU A 1 88 ? -4.396 2.054 5.017 1.00 96.31 88 LEU A N 1
ATOM 694 C CA . LEU A 1 88 ? -3.189 2.096 4.216 1.00 96.31 88 LEU A CA 1
ATOM 695 C C . LEU A 1 88 ? -2.916 3.537 3.766 1.00 96.31 88 LEU A C 1
ATOM 697 O O . LEU A 1 88 ? -3.849 4.296 3.517 1.00 96.31 88 LEU A O 1
ATOM 701 N N . GLU A 1 89 ? -1.655 3.933 3.636 1.00 96.00 89 GLU A N 1
ATOM 702 C CA . GLU A 1 89 ? -1.264 5.240 3.088 1.00 96.00 89 GLU A CA 1
ATOM 703 C C . GLU A 1 89 ? -0.026 5.075 2.206 1.00 96.00 89 GLU A C 1
ATOM 705 O O . GLU A 1 89 ? 0.952 4.446 2.615 1.00 96.00 89 GLU A O 1
ATOM 710 N N . PHE A 1 90 ? -0.055 5.659 1.005 1.00 94.56 90 PHE A N 1
ATOM 711 C CA . PHE A 1 90 ? 1.128 5.742 0.153 1.00 94.56 90 PHE A CA 1
ATOM 712 C C . PHE A 1 90 ? 1.927 7.010 0.439 1.00 94.56 90 PHE A C 1
ATOM 714 O O . PHE A 1 90 ? 1.384 8.116 0.465 1.00 94.56 90 PHE A O 1
ATOM 721 N N . GLN A 1 91 ? 3.242 6.855 0.531 1.00 93.00 91 GLN A N 1
ATOM 722 C CA . GLN A 1 91 ? 4.210 7.944 0.478 1.00 93.00 91 GLN A CA 1
ATOM 723 C C . GLN A 1 91 ? 5.135 7.718 -0.714 1.00 93.00 91 GLN A C 1
ATOM 725 O O . GLN A 1 91 ? 5.579 6.599 -0.957 1.00 93.00 91 GLN A O 1
ATOM 730 N N . SER A 1 92 ? 5.392 8.772 -1.480 1.00 91.50 92 SER A N 1
ATOM 731 C CA . SER A 1 92 ? 6.231 8.723 -2.676 1.00 91.50 92 SER A CA 1
ATOM 732 C C . SER A 1 92 ? 7.308 9.793 -2.592 1.00 91.50 92 SER A C 1
ATOM 734 O O . SER A 1 92 ? 6.980 10.958 -2.361 1.00 91.50 92 SER A O 1
ATOM 736 N N . GLU A 1 93 ? 8.553 9.402 -2.827 1.00 90.56 93 GLU A N 1
ATOM 737 C CA . GLU A 1 93 ? 9.716 10.282 -2.881 1.00 90.56 93 GLU A CA 1
ATOM 738 C C . GLU A 1 93 ? 10.452 10.047 -4.206 1.00 90.56 93 GLU A C 1
ATOM 740 O O . GLU A 1 93 ? 10.926 8.943 -4.483 1.00 90.56 93 GLU A O 1
ATOM 745 N N . GLU A 1 94 ? 10.517 11.074 -5.052 1.00 88.81 94 GLU A N 1
ATOM 746 C CA . GLU A 1 94 ? 11.331 11.044 -6.269 1.00 88.81 94 GLU A CA 1
ATOM 747 C C . GLU A 1 94 ? 12.788 11.317 -5.884 1.00 88.81 94 GLU A C 1
ATOM 749 O O . GLU A 1 94 ? 13.106 12.402 -5.398 1.00 88.81 94 GLU A O 1
ATOM 754 N N . GLN A 1 95 ? 13.669 10.331 -6.077 1.00 84.69 95 GLN A N 1
ATOM 755 C CA . GLN A 1 95 ? 15.103 10.486 -5.795 1.00 84.69 95 GLN A CA 1
ATOM 756 C C . GLN A 1 95 ? 15.857 11.051 -7.004 1.00 84.69 95 GLN A C 1
ATOM 758 O O . GLN A 1 95 ? 16.812 11.805 -6.843 1.00 84.69 95 GLN A O 1
ATOM 763 N N . ASP A 1 96 ? 15.430 10.676 -8.212 1.00 80.44 96 ASP A N 1
ATOM 764 C CA . ASP A 1 96 ? 15.933 11.185 -9.491 1.00 80.44 96 ASP A CA 1
ATOM 765 C C . ASP A 1 96 ? 14.863 10.977 -10.582 1.00 80.44 96 ASP A C 1
ATOM 767 O O . ASP A 1 96 ? 13.875 10.275 -10.369 1.00 80.44 96 ASP A O 1
ATOM 771 N N . ARG A 1 97 ? 15.071 11.523 -11.787 1.00 75.06 97 ARG A N 1
ATOM 772 C CA . ARG A 1 97 ? 14.158 11.451 -12.947 1.00 75.06 97 ARG A CA 1
ATOM 773 C C . ARG A 1 97 ? 13.670 10.042 -13.273 1.00 75.06 97 ARG A C 1
ATOM 775 O O . ARG A 1 97 ? 12.577 9.880 -13.805 1.00 75.06 97 ARG A O 1
ATOM 782 N N . ASN A 1 98 ? 14.495 9.041 -12.984 1.00 87.19 98 ASN A N 1
ATOM 783 C CA . ASN A 1 98 ? 14.205 7.643 -13.263 1.00 87.19 98 ASN A CA 1
ATOM 784 C C . ASN A 1 98 ? 14.118 6.797 -11.995 1.00 87.19 98 ASN A C 1
ATOM 786 O O . ASN A 1 98 ? 14.090 5.585 -12.137 1.00 87.19 98 ASN A O 1
ATOM 790 N N . ILE A 1 99 ? 14.129 7.375 -10.787 1.00 91.81 99 ILE A N 1
ATOM 791 C CA . ILE A 1 99 ? 14.123 6.611 -9.532 1.00 91.81 99 ILE A CA 1
ATOM 792 C C . ILE A 1 99 ? 13.028 7.132 -8.606 1.00 91.81 99 ILE A C 1
ATOM 794 O O . ILE A 1 99 ? 13.038 8.293 -8.196 1.00 91.81 99 ILE A O 1
ATOM 798 N N . LEU A 1 100 ? 12.124 6.233 -8.224 1.00 93.06 100 LEU A N 1
ATOM 799 C CA . LEU A 1 100 ? 11.024 6.509 -7.310 1.00 93.06 100 LEU A CA 1
ATOM 800 C C . LEU A 1 100 ? 11.102 5.567 -6.112 1.00 93.06 100 LEU A C 1
ATOM 802 O O . LEU A 1 100 ? 11.101 4.348 -6.274 1.00 93.06 100 LEU A O 1
ATOM 806 N N . LEU A 1 101 ? 11.098 6.122 -4.906 1.00 95.00 101 LEU A N 1
ATOM 807 C CA . LEU A 1 101 ? 10.857 5.362 -3.690 1.00 95.00 101 LEU A CA 1
ATOM 808 C C . LEU A 1 101 ? 9.370 5.454 -3.342 1.00 95.00 101 LEU A C 1
ATOM 810 O O . LEU A 1 101 ? 8.851 6.535 -3.060 1.00 95.00 101 LEU A O 1
ATOM 814 N N . LEU A 1 102 ? 8.680 4.316 -3.354 1.00 94.94 102 LEU A N 1
ATOM 815 C CA . LEU A 1 102 ? 7.293 4.212 -2.917 1.00 94.94 102 LEU A CA 1
ATOM 816 C C . LEU A 1 102 ? 7.237 3.430 -1.607 1.00 94.94 102 LEU A C 1
ATOM 818 O O . LEU A 1 102 ? 7.764 2.324 -1.507 1.00 94.94 102 LEU A O 1
ATOM 822 N N . THR A 1 103 ? 6.573 4.002 -0.611 1.00 95.62 103 THR A N 1
ATOM 823 C CA . THR A 1 103 ? 6.325 3.356 0.675 1.00 95.62 103 THR A CA 1
ATOM 824 C C . THR A 1 103 ? 4.826 3.164 0.865 1.00 95.62 103 THR A C 1
ATOM 826 O O . THR A 1 103 ? 4.065 4.128 0.776 1.00 95.62 103 THR A O 1
ATOM 829 N N . LEU A 1 104 ? 4.404 1.929 1.127 1.00 96.19 104 LEU A N 1
ATOM 830 C CA . LEU A 1 104 ? 3.051 1.594 1.563 1.00 96.19 104 LEU A CA 1
ATOM 831 C C . LEU A 1 104 ? 3.062 1.376 3.074 1.00 96.19 104 LEU A C 1
ATOM 833 O O . LEU A 1 104 ? 3.738 0.475 3.561 1.00 96.19 104 LEU A O 1
ATOM 837 N N . ASN A 1 105 ? 2.304 2.185 3.803 1.00 96.62 105 ASN A N 1
ATOM 838 C CA . ASN A 1 105 ? 2.225 2.134 5.258 1.00 96.62 105 ASN A CA 1
ATOM 839 C C . ASN A 1 105 ? 0.879 1.571 5.704 1.00 96.62 105 ASN A C 1
ATOM 841 O O . ASN A 1 105 ? -0.147 2.012 5.194 1.00 96.62 105 ASN A O 1
ATOM 845 N N . ALA A 1 106 ? 0.873 0.689 6.701 1.00 96.06 106 ALA A N 1
ATOM 846 C CA . ALA A 1 106 ? -0.315 0.354 7.480 1.00 96.06 106 ALA A CA 1
ATOM 847 C C . ALA A 1 106 ? -0.282 1.155 8.768 1.00 96.06 106 ALA A C 1
ATOM 849 O O . ALA A 1 106 ? 0.710 1.154 9.496 1.00 96.06 106 ALA A O 1
ATOM 850 N N . ASN A 1 107 ? -1.379 1.839 9.053 1.00 96.12 107 ASN A N 1
ATOM 851 C CA . ASN A 1 107 ? -1.489 2.712 10.202 1.00 96.12 107 ASN A CA 1
ATOM 852 C C . ASN A 1 107 ? -2.779 2.421 10.965 1.00 96.12 107 ASN A C 1
ATOM 854 O O . ASN A 1 107 ? -3.806 2.098 10.367 1.00 96.12 107 ASN A O 1
ATOM 858 N N . ILE A 1 108 ? -2.739 2.608 12.282 1.00 94.88 108 ILE A N 1
ATOM 859 C CA . ILE A 1 108 ? -3.926 2.688 13.134 1.00 94.88 108 ILE A CA 1
ATOM 860 C C . ILE A 1 108 ? -4.086 4.132 13.577 1.00 94.88 108 ILE A C 1
ATOM 862 O O . ILE A 1 108 ? -3.180 4.702 14.183 1.00 94.88 108 ILE A O 1
ATOM 866 N N . PHE A 1 109 ? -5.248 4.709 13.301 1.00 95.50 109 PHE A N 1
ATOM 867 C CA . PHE A 1 109 ? -5.698 5.941 13.931 1.00 95.50 109 PHE A CA 1
ATOM 868 C C . PHE A 1 109 ? -6.627 5.609 15.100 1.00 95.50 109 PHE A C 1
ATOM 870 O O . PHE A 1 109 ? -7.575 4.847 14.921 1.00 95.50 109 PHE A O 1
ATOM 877 N N . SER A 1 110 ? -6.367 6.183 16.273 1.00 93.25 110 SER A N 1
ATOM 878 C CA . SER A 1 110 ? -7.215 6.030 17.460 1.00 93.25 110 SER A CA 1
ATOM 879 C C . SER A 1 110 ? -7.922 7.346 17.781 1.00 93.25 110 SER A C 1
ATOM 881 O O . SER A 1 110 ? -7.270 8.371 18.002 1.00 93.25 110 SER A O 1
ATOM 883 N N . SER A 1 111 ? -9.254 7.300 17.795 1.00 90.25 111 SER A N 1
ATOM 884 C CA . SER A 1 111 ? -10.139 8.357 18.282 1.00 90.25 111 SER A CA 1
ATOM 885 C C . SER A 1 111 ? -10.709 7.952 19.648 1.00 90.25 111 SER A C 1
ATOM 887 O O . SER A 1 111 ? -11.208 6.825 19.761 1.00 90.25 111 SER A O 1
ATOM 889 N N . PRO A 1 112 ? -10.683 8.835 20.669 1.00 86.56 112 PRO A N 1
ATOM 890 C CA . PRO A 1 112 ? -10.446 10.285 20.598 1.00 86.56 112 PRO A CA 1
ATOM 891 C C . PRO A 1 112 ? -8.987 10.730 20.802 1.00 86.56 112 PRO A C 1
ATOM 893 O O . PRO A 1 112 ? -8.719 11.931 20.815 1.00 86.56 112 PRO A O 1
ATOM 896 N N . GLU A 1 113 ? -8.028 9.813 20.957 1.00 89.56 113 GLU A N 1
ATOM 897 C CA . GLU A 1 113 ? -6.635 10.166 21.279 1.00 89.56 113 GLU A CA 1
ATOM 898 C C . GLU A 1 113 ? -5.931 10.964 20.169 1.00 89.56 113 GLU A C 1
ATOM 900 O O . GLU A 1 113 ? -4.837 11.484 20.384 1.00 89.56 113 GLU A O 1
ATOM 905 N N . ASN A 1 114 ? -6.536 11.053 18.978 1.00 90.00 114 ASN A N 1
ATOM 906 C CA . ASN A 1 114 ? -5.995 11.717 17.792 1.00 90.00 114 ASN A CA 1
ATOM 907 C C . ASN A 1 114 ? -4.571 11.258 17.456 1.00 90.00 114 ASN A C 1
ATOM 909 O O . ASN A 1 114 ? -3.753 12.012 16.921 1.00 90.00 114 ASN A O 1
ATOM 913 N N . ARG A 1 115 ? -4.273 9.993 17.756 1.00 92.94 115 ARG A N 1
ATOM 914 C CA . ARG A 1 115 ? -2.944 9.410 17.606 1.00 92.94 115 ARG A CA 1
ATOM 915 C C . ARG A 1 115 ? -2.930 8.445 16.433 1.00 92.94 115 ARG A C 1
ATOM 917 O O . ARG A 1 115 ? -3.817 7.610 16.297 1.00 92.94 115 ARG A O 1
ATOM 924 N N . THR A 1 116 ? -1.891 8.549 15.607 1.00 94.38 116 THR A N 1
ATOM 925 C CA . THR A 1 116 ? -1.578 7.554 14.575 1.00 94.38 116 THR A CA 1
ATOM 926 C C . THR A 1 116 ? -0.382 6.722 15.016 1.00 94.38 116 THR A C 1
ATOM 928 O O . THR A 1 116 ? 0.608 7.274 15.496 1.00 94.38 116 THR A O 1
ATOM 931 N N . ILE A 1 117 ? -0.473 5.408 14.847 1.00 94.25 117 ILE A N 1
ATOM 932 C CA . ILE A 1 117 ? 0.620 4.457 15.046 1.00 94.25 117 ILE A CA 1
ATOM 933 C C . ILE A 1 117 ? 0.859 3.756 13.709 1.00 94.25 117 ILE A C 1
ATOM 935 O O . ILE A 1 117 ? -0.096 3.276 13.100 1.00 94.25 117 ILE A O 1
ATOM 939 N N . ASN A 1 118 ? 2.111 3.717 13.252 1.00 94.62 118 ASN A N 1
ATOM 940 C CA . ASN A 1 118 ? 2.504 2.878 12.122 1.00 94.62 118 ASN A CA 1
ATOM 941 C C . ASN A 1 118 ? 2.648 1.433 12.610 1.00 94.62 118 ASN A C 1
ATOM 943 O O . ASN A 1 118 ? 3.262 1.211 13.648 1.00 94.62 118 ASN A O 1
ATOM 947 N N . LEU A 1 119 ? 2.049 0.488 11.892 1.00 93.25 119 LEU A N 1
ATOM 948 C CA . LEU A 1 119 ? 2.163 -0.945 12.168 1.00 93.25 119 LEU A CA 1
ATOM 949 C C . LEU A 1 119 ? 3.312 -1.548 11.369 1.00 93.25 119 LEU A C 1
ATOM 951 O O . LEU A 1 119 ? 4.233 -2.142 11.917 1.00 93.25 119 LEU A O 1
ATOM 955 N N . SER A 1 120 ? 3.278 -1.313 10.061 1.00 94.88 120 SER A N 1
ATOM 956 C CA . SER A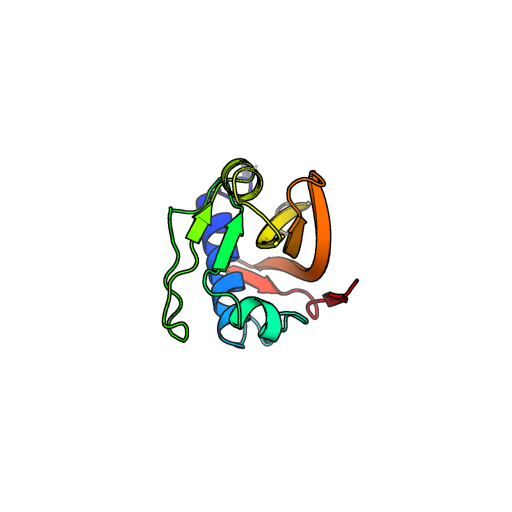 1 120 ? 4.332 -1.713 9.151 1.00 94.88 120 SER A CA 1
ATOM 957 C C . SER A 1 120 ? 4.407 -0.798 7.945 1.00 94.88 120 SER A C 1
ATOM 959 O O . SER A 1 120 ? 3.491 -0.031 7.625 1.00 94.88 120 SER A O 1
ATOM 961 N N . SER A 1 121 ? 5.546 -0.888 7.275 1.00 95.56 121 SER A N 1
ATOM 962 C CA . SER A 1 121 ? 5.877 -0.154 6.068 1.00 95.56 121 SER A CA 1
ATOM 963 C C . SER A 1 121 ? 6.520 -1.111 5.068 1.00 95.56 121 SER A C 1
ATOM 965 O O . SER A 1 121 ? 7.456 -1.827 5.416 1.00 95.56 121 SER A O 1
ATOM 967 N N . LEU A 1 122 ? 6.065 -1.099 3.819 1.00 96.31 122 LEU A N 1
ATOM 968 C CA . LEU A 1 122 ? 6.744 -1.739 2.695 1.00 96.31 122 LEU A CA 1
ATOM 969 C C . LEU A 1 122 ? 7.377 -0.664 1.824 1.00 96.31 122 LEU A C 1
ATOM 971 O O . LEU A 1 122 ? 6.668 0.151 1.238 1.00 96.31 122 LEU A O 1
ATOM 975 N N . LYS A 1 123 ? 8.704 -0.683 1.728 1.00 95.69 123 LYS A N 1
ATOM 976 C CA . LYS A 1 123 ? 9.496 0.220 0.892 1.00 95.69 123 LYS A CA 1
ATOM 977 C C . LYS A 1 123 ? 9.891 -0.480 -0.399 1.00 95.69 123 LYS A C 1
ATOM 979 O O . LYS A 1 123 ? 10.466 -1.568 -0.366 1.00 95.69 123 LYS A O 1
ATOM 984 N N . ILE A 1 124 ? 9.603 0.163 -1.524 1.00 95.94 124 ILE A N 1
ATOM 985 C CA . ILE A 1 124 ? 9.873 -0.353 -2.863 1.00 95.94 124 ILE A CA 1
ATOM 986 C C . ILE A 1 124 ? 10.587 0.731 -3.656 1.00 95.94 124 ILE A C 1
ATOM 988 O O . ILE A 1 124 ? 10.066 1.835 -3.829 1.00 95.94 124 ILE A O 1
ATOM 992 N N . LYS A 1 125 ? 11.784 0.409 -4.140 1.00 95.31 125 LYS A N 1
ATOM 993 C CA . LYS A 1 125 ? 12.567 1.303 -4.983 1.00 95.31 125 LYS A CA 1
ATOM 994 C C . LYS A 1 125 ? 12.390 0.913 -6.440 1.00 95.31 125 LYS A C 1
ATOM 996 O O . LYS A 1 125 ? 12.762 -0.188 -6.848 1.00 95.31 125 LYS A O 1
ATOM 1001 N N . PHE A 1 126 ? 11.826 1.825 -7.213 1.00 94.38 126 PHE A N 1
ATOM 1002 C CA . PHE A 1 126 ? 11.576 1.647 -8.629 1.00 94.38 126 PHE A CA 1
ATOM 1003 C C . PHE A 1 126 ? 12.583 2.411 -9.472 1.00 94.38 126 PHE A C 1
ATOM 1005 O O . PHE A 1 126 ? 12.994 3.516 -9.111 1.00 94.38 126 PHE A O 1
ATOM 1012 N N . LYS A 1 127 ? 12.905 1.843 -10.634 1.00 92.44 127 LYS A N 1
ATOM 1013 C CA . LYS A 1 127 ? 13.606 2.522 -11.713 1.00 92.44 127 LYS A CA 1
ATOM 1014 C C . LYS A 1 127 ? 12.763 2.525 -12.975 1.00 92.44 127 LYS A C 1
ATOM 1016 O O . LYS A 1 127 ? 12.156 1.515 -13.317 1.00 92.44 127 LYS A O 1
ATOM 1021 N N . LYS A 1 128 ? 12.749 3.651 -13.679 1.00 89.38 128 LYS A N 1
ATOM 1022 C CA . LYS A 1 128 ? 12.133 3.743 -14.999 1.00 89.38 128 LYS A CA 1
ATOM 1023 C C . LYS A 1 128 ? 13.082 3.163 -16.041 1.00 89.38 128 LYS A C 1
ATOM 1025 O O . LYS A 1 128 ? 14.189 3.673 -16.230 1.00 89.38 128 LYS A O 1
ATOM 1030 N N . GLU A 1 129 ? 12.649 2.112 -16.726 1.00 86.19 129 GLU A N 1
ATOM 1031 C CA . GLU A 1 129 ? 13.379 1.481 -17.822 1.00 86.19 129 GLU A CA 1
ATOM 1032 C C . GLU A 1 129 ? 12.519 1.499 -19.085 1.00 86.19 129 GLU A C 1
ATOM 1034 O O . GLU A 1 129 ? 11.495 0.829 -19.188 1.00 86.19 129 GLU A O 1
ATOM 1039 N N . ARG A 1 130 ? 12.941 2.307 -20.068 1.00 81.56 130 ARG A N 1
ATOM 1040 C CA . ARG A 1 130 ? 12.149 2.642 -21.263 1.00 81.56 130 ARG A CA 1
ATOM 1041 C C . ARG A 1 130 ? 10.805 3.270 -20.866 1.00 81.56 130 ARG A C 1
ATOM 1043 O O . ARG A 1 130 ? 10.789 4.446 -20.509 1.00 81.56 130 ARG A O 1
ATOM 1050 N N . ASN A 1 131 ? 9.724 2.493 -20.905 1.00 79.69 131 ASN A N 1
ATOM 1051 C CA . ASN A 1 131 ? 8.362 2.934 -20.605 1.00 79.69 131 ASN A CA 1
ATOM 1052 C C . ASN A 1 131 ? 7.772 2.270 -19.352 1.00 79.69 131 ASN A C 1
ATOM 1054 O O . ASN A 1 131 ? 6.663 2.625 -18.973 1.00 79.69 131 ASN A O 1
ATOM 1058 N N . ASP A 1 132 ? 8.512 1.374 -18.692 1.00 84.25 132 ASP A N 1
ATOM 1059 C CA . ASP A 1 132 ? 8.016 0.596 -17.557 1.00 84.25 132 ASP A CA 1
ATOM 1060 C C . ASP A 1 132 ? 8.785 0.918 -16.271 1.00 84.25 132 ASP A C 1
ATOM 1062 O O . ASP A 1 132 ? 9.944 1.345 -16.294 1.00 84.25 132 ASP A O 1
ATOM 1066 N N . TRP A 1 133 ? 8.130 0.713 -15.128 1.00 89.38 133 TRP A N 1
ATOM 1067 C CA . TRP A 1 133 ? 8.745 0.829 -13.808 1.00 89.38 133 TRP A CA 1
ATOM 1068 C C . TRP A 1 133 ? 9.118 -0.555 -13.288 1.00 89.38 133 TRP A C 1
ATOM 1070 O O . TRP A 1 133 ? 8.247 -1.390 -13.056 1.00 89.38 133 TRP A O 1
ATOM 1080 N N . THR A 1 134 ? 10.409 -0.786 -13.070 1.00 91.81 134 THR A N 1
ATOM 1081 C CA . THR A 1 134 ? 10.940 -2.050 -12.550 1.00 91.81 134 THR A CA 1
ATOM 1082 C C . THR A 1 134 ? 11.444 -1.870 -11.124 1.00 91.81 134 THR A C 1
ATOM 1084 O O . THR A 1 134 ? 11.883 -0.789 -10.728 1.00 91.81 134 THR A O 1
ATOM 1087 N N . ILE A 1 135 ? 11.360 -2.925 -10.315 1.00 94.12 135 ILE A N 1
ATOM 1088 C CA . ILE A 1 135 ? 11.879 -2.909 -8.943 1.00 94.12 135 ILE A CA 1
ATOM 1089 C C . ILE A 1 135 ? 13.396 -3.113 -8.993 1.00 94.12 135 ILE A C 1
ATOM 1091 O O . ILE A 1 135 ? 13.865 -4.118 -9.525 1.00 94.12 135 ILE A O 1
ATOM 1095 N N . MET A 1 136 ? 14.152 -2.170 -8.427 1.00 92.12 136 MET A N 1
ATOM 1096 C CA . MET A 1 136 ? 15.620 -2.172 -8.467 1.00 92.12 136 MET A CA 1
ATOM 1097 C C . MET A 1 136 ? 16.250 -3.206 -7.538 1.00 92.12 136 MET A C 1
ATOM 1099 O O . MET A 1 136 ? 17.289 -3.780 -7.851 1.00 92.12 136 MET A O 1
ATOM 1103 N N . GLU A 1 137 ? 15.655 -3.381 -6.365 1.00 91.00 137 GLU A N 1
ATOM 1104 C CA . GLU A 1 137 ? 16.203 -4.160 -5.261 1.00 91.00 137 GLU A CA 1
ATOM 1105 C C . GLU A 1 137 ? 15.074 -4.810 -4.466 1.00 91.00 137 GLU A C 1
ATOM 1107 O O . GLU A 1 137 ? 13.920 -4.384 -4.552 1.00 91.00 137 GLU A O 1
ATOM 1112 N N . SER A 1 138 ? 15.407 -5.838 -3.687 1.00 90.44 138 SER A N 1
ATOM 1113 C CA . SER A 1 138 ? 14.431 -6.553 -2.868 1.00 90.44 138 SER A CA 1
ATOM 1114 C C . SER A 1 138 ? 13.613 -5.578 -2.005 1.00 90.44 138 SER A C 1
ATOM 1116 O O . SER A 1 138 ? 14.199 -4.822 -1.223 1.00 90.44 138 SER A O 1
ATOM 1118 N N . PRO A 1 139 ? 12.271 -5.594 -2.105 1.00 92.75 139 PRO A N 1
ATOM 1119 C CA . PRO A 1 139 ? 11.417 -4.751 -1.280 1.00 92.75 139 PRO A CA 1
ATOM 1120 C C . PRO A 1 139 ? 11.685 -4.968 0.208 1.00 92.75 139 PRO A C 1
ATOM 1122 O O . PRO A 1 139 ? 11.817 -6.101 0.673 1.00 92.75 139 PRO A O 1
ATOM 1125 N N . THR A 1 140 ? 11.749 -3.878 0.967 1.00 92.25 140 THR A N 1
ATOM 1126 C CA . THR A 1 140 ? 12.037 -3.932 2.404 1.00 92.25 140 THR A CA 1
ATOM 1127 C C . THR A 1 140 ? 10.750 -3.768 3.196 1.00 92.25 140 THR A C 1
ATOM 1129 O O . THR A 1 140 ? 10.096 -2.730 3.102 1.00 92.25 140 THR A O 1
ATOM 1132 N N . SER A 1 141 ? 10.405 -4.772 4.002 1.00 88.50 141 SER A N 1
ATOM 1133 C CA . SER A 1 141 ? 9.341 -4.664 5.004 1.00 88.50 141 SER A CA 1
ATOM 1134 C C . SER A 1 141 ? 9.921 -4.263 6.356 1.00 88.50 141 SER A C 1
ATOM 1136 O O . SER A 1 141 ? 10.890 -4.859 6.819 1.00 88.50 141 SER A O 1
ATOM 1138 N N . LEU A 1 142 ? 9.306 -3.272 6.991 1.00 87.25 142 LEU A N 1
ATOM 1139 C CA . LEU A 1 142 ? 9.599 -2.829 8.350 1.00 87.25 142 LEU A CA 1
ATOM 1140 C C . LEU A 1 142 ? 8.328 -2.994 9.177 1.00 87.25 142 LEU A C 1
ATOM 1142 O O . LEU A 1 142 ? 7.272 -2.541 8.746 1.00 87.25 142 LEU A O 1
ATOM 1146 N N . SER A 1 143 ? 8.429 -3.619 10.343 1.00 83.62 143 SER A N 1
ATOM 1147 C CA . SER A 1 143 ? 7.363 -3.683 11.347 1.00 83.62 143 SER A CA 1
ATOM 1148 C C . SER A 1 143 ? 7.768 -2.851 12.560 1.00 83.62 143 SER A C 1
ATOM 1150 O O . SER A 1 143 ? 8.953 -2.822 12.906 1.00 83.62 143 SER A O 1
ATOM 1152 N N . ALA A 1 144 ? 6.803 -2.158 13.158 1.00 74.81 144 ALA A N 1
ATOM 1153 C CA . ALA A 1 144 ? 6.983 -1.387 14.385 1.00 74.81 144 ALA A CA 1
ATOM 1154 C C . ALA A 1 144 ? 7.028 -2.271 15.639 1.00 74.81 144 ALA A C 1
ATOM 1156 O O . ALA A 1 144 ? 6.505 -3.409 15.594 1.00 74.81 144 ALA A O 1
#

Organism: NCBI:txid192904

Foldseek 3Di:
DDDQDAQDLVNVQVQVLQLVLQAQVQHDRPQEPARQHEPCSVVCLPDPAEEEEDDSYDQWADHPPDPDIHGYDHPVVLQPDAAKDKYWYWDWDDPDRFKIKIKIWIWIQGPPVRDIDTAKIWIFIWGDDPHDTYTPDHIDIDGD

Sequence (144 aa):
MATHSPLSTAELSELKVNVLNSVLNDLVFPGSNFTLRFADLPFVLTQPDIYLVDKKLKSSIQIERLNRPVQIVSKNFIKEKSGKTIYLEFQSEEQDRNILLLTLNANIFSSPENRTINLSSLKIKFKKERNDWTIMESPTSLSA